Protein AF-A0A256GAQ9-F1 (afdb_monomer)

Secondary structure (DSSP, 8-state):
-HHHHHTTS---PPPHHHHHHHHHHHHHHHHHHHHHT--SEEEEE-TTS-EEEEEEEETTEESS-S-HHHHHHHHHHSPPPHHHHHHHHHHHHHHHHHHHHTT--HHHHHHHHHHHHHHHHHHHHHHHHHHHHHHT-

Mean predicted aligned error: 4.89 Å

pLDDT: mean 92.72, std 5.12, range [68.94, 97.81]

Foldseek 3Di:
DLVCVVVVHDDDDPDPVVVVCVLVVVLVVLLVCQVVVVDQWDFDADPVRDTQDIWGQDPNDIPDPSCNSVSSVVVVLDQDDPVRLVVLLVVLVVVLVSCVVVVHDPVVSVVSVVVSVVVSVVSVVSVVVVVVVVVVD

Nearest PDB structures (foldseek):
  5uh7-assembly1_A  TM=7.649E-01  e=1.942E+00  Mycobacterium tuberculosis H37Rv
  6he1-assembly1_A  TM=4.786E-01  e=3.219E+00  Pseudomonas aeruginosa
  6he3-assembly1_A  TM=4.754E-01  e=5.008E+00  Pseudomonas aeruginosa

Radius of gyration: 19.39 Å; Cα contacts (8 Å, |Δi|>4): 100; chains: 1; bounding box: 39×46×54 Å

Structure (mmCIF, N/CA/C/O backbone):
data_AF-A0A256GAQ9-F1
#
_entry.id   AF-A0A256GAQ9-F1
#
loop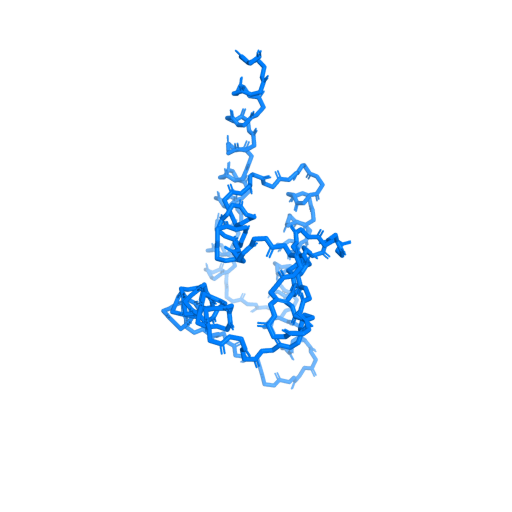_
_atom_site.group_PDB
_atom_site.id
_atom_site.type_symbol
_atom_site.label_atom_id
_atom_site.label_alt_id
_atom_site.label_comp_id
_atom_site.label_asym_id
_atom_site.label_entity_id
_atom_site.label_seq_id
_atom_site.pdbx_PDB_ins_code
_atom_site.Cartn_x
_atom_site.Cartn_y
_atom_site.Cartn_z
_atom_site.occupancy
_atom_site.B_iso_or_equiv
_atom_site.auth_seq_id
_atom_site.auth_comp_id
_atom_site.auth_asym_id
_atom_site.auth_atom_id
_atom_site.pdbx_PDB_model_num
ATOM 1 N N . PHE A 1 1 ? 7.808 -9.800 -9.363 1.00 81.88 1 PHE A N 1
ATOM 2 C CA . PHE A 1 1 ? 8.012 -10.385 -10.705 1.00 81.88 1 PHE A CA 1
ATOM 3 C C . PHE A 1 1 ? 9.493 -10.474 -11.057 1.00 81.88 1 PHE A C 1
ATOM 5 O O . PHE A 1 1 ? 10.009 -11.582 -11.060 1.00 81.88 1 PHE A O 1
ATOM 12 N N . GLU A 1 2 ? 10.188 -9.346 -11.253 1.00 84.31 2 GLU A N 1
ATOM 13 C CA . GLU A 1 2 ? 11.608 -9.334 -11.663 1.00 84.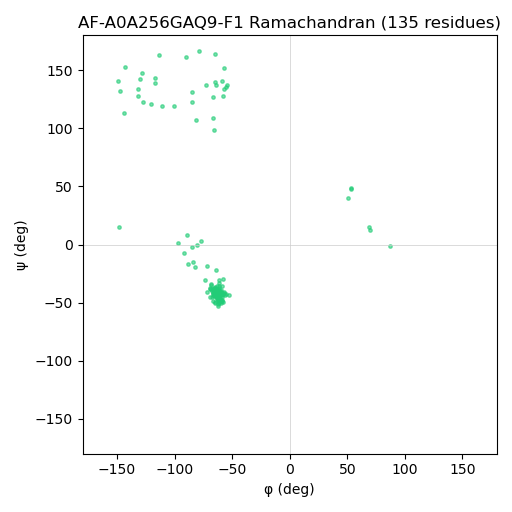31 2 GLU A CA 1
ATOM 14 C C . GLU A 1 2 ? 12.538 -10.075 -10.687 1.00 84.31 2 GLU A C 1
ATOM 16 O O . GLU A 1 2 ? 13.532 -10.658 -11.096 1.00 84.31 2 GLU A O 1
ATOM 21 N N . GLU A 1 3 ? 12.198 -10.119 -9.395 1.00 81.69 3 GLU A N 1
ATOM 22 C CA . GLU A 1 3 ? 12.944 -10.915 -8.409 1.00 81.69 3 GLU A CA 1
ATOM 23 C C . GLU A 1 3 ? 12.867 -12.420 -8.660 1.00 81.69 3 GLU A C 1
ATOM 25 O O . GLU A 1 3 ? 13.887 -13.097 -8.705 1.00 81.69 3 GLU A O 1
ATOM 30 N N . LEU A 1 4 ? 11.650 -12.928 -8.859 1.00 81.94 4 LEU A N 1
ATOM 31 C CA . LEU A 1 4 ? 11.418 -14.340 -9.144 1.00 81.94 4 LEU A CA 1
ATOM 32 C C . LEU A 1 4 ? 12.042 -14.717 -10.483 1.00 81.94 4 LEU A C 1
ATOM 34 O O . LEU A 1 4 ? 12.658 -15.768 -10.589 1.00 81.94 4 LEU A O 1
ATOM 38 N N . HIS A 1 5 ? 11.935 -13.830 -11.474 1.00 81.19 5 HIS A N 1
ATOM 39 C CA . HIS A 1 5 ? 12.542 -14.041 -12.779 1.00 81.19 5 HIS A CA 1
ATOM 40 C C . HIS A 1 5 ? 14.071 -14.119 -12.681 1.00 81.19 5 HIS A C 1
ATOM 42 O O . HIS A 1 5 ? 14.671 -15.048 -13.211 1.00 81.19 5 HIS A O 1
ATOM 48 N N . HIS A 1 6 ? 14.694 -13.200 -11.938 1.00 77.12 6 HIS A N 1
ATOM 49 C CA . HIS A 1 6 ? 16.134 -13.222 -11.687 1.00 77.12 6 HIS A CA 1
ATOM 50 C C . HIS A 1 6 ? 16.585 -14.488 -10.939 1.00 77.12 6 HIS A C 1
ATOM 52 O O . HIS A 1 6 ? 17.644 -15.030 -11.234 1.00 77.12 6 HIS A O 1
ATOM 58 N N . ALA A 1 7 ? 15.765 -14.996 -10.016 1.00 83.69 7 ALA A N 1
ATOM 59 C CA . ALA A 1 7 ? 16.011 -16.251 -9.306 1.00 83.69 7 ALA A CA 1
ATOM 60 C C . ALA A 1 7 ? 15.711 -17.518 -10.140 1.00 83.69 7 ALA A C 1
ATOM 62 O O . ALA A 1 7 ? 15.782 -18.624 -9.608 1.00 83.69 7 ALA A O 1
ATOM 63 N N . GLY A 1 8 ? 15.329 -17.385 -11.418 1.00 81.44 8 GLY A N 1
ATOM 64 C CA . GLY A 1 8 ? 14.950 -18.511 -12.282 1.00 81.44 8 GLY A CA 1
ATOM 65 C C . GLY A 1 8 ? 13.619 -19.179 -11.906 1.00 81.44 8 GLY A C 1
ATOM 66 O O . GLY A 1 8 ? 13.309 -20.264 -12.394 1.00 81.44 8 GLY A O 1
ATOM 67 N N . ALA A 1 9 ? 12.825 -18.552 -11.037 1.00 83.44 9 ALA A N 1
ATOM 68 C CA . ALA A 1 9 ? 11.533 -19.047 -10.581 1.00 83.44 9 ALA A CA 1
ATOM 69 C C . ALA A 1 9 ? 10.383 -18.566 -11.483 1.00 83.44 9 ALA A C 1
ATOM 71 O O . ALA A 1 9 ? 10.484 -17.576 -12.212 1.00 83.44 9 ALA A O 1
ATOM 72 N N . ALA A 1 10 ? 9.240 -19.253 -11.401 1.00 81.06 10 ALA A N 1
ATOM 73 C CA . ALA A 1 10 ? 8.045 -18.900 -12.160 1.00 81.06 10 ALA A CA 1
ATOM 74 C C . ALA A 1 10 ? 7.484 -17.535 -11.717 1.00 81.06 10 ALA A C 1
ATOM 76 O O . ALA A 1 10 ? 6.766 -17.421 -10.722 1.00 81.06 10 ALA A O 1
ATOM 77 N N . ALA A 1 11 ? 7.800 -16.488 -12.475 1.00 83.25 11 ALA A N 1
ATOM 78 C CA . ALA A 1 11 ? 7.305 -15.142 -12.237 1.00 83.25 11 ALA A CA 1
ATOM 79 C C . ALA A 1 11 ? 5.922 -14.951 -12.884 1.00 83.25 11 ALA A C 1
ATOM 81 O O . ALA A 1 11 ? 5.719 -15.270 -14.054 1.00 83.25 11 ALA A O 1
ATOM 82 N N . ARG A 1 12 ? 4.960 -14.408 -12.130 1.00 84.00 12 ARG A N 1
ATOM 83 C CA . ARG A 1 12 ? 3.621 -14.045 -12.625 1.00 84.00 12 ARG A CA 1
ATOM 84 C C . ARG A 1 12 ? 3.289 -12.620 -12.211 1.00 84.00 12 ARG A C 1
ATOM 86 O O . ARG A 1 12 ? 3.661 -12.198 -11.115 1.00 84.00 12 ARG A O 1
ATOM 93 N N . ILE A 1 13 ? 2.613 -11.889 -13.090 1.00 81.25 13 ILE A N 1
ATOM 94 C CA . ILE A 1 13 ? 2.045 -10.578 -12.776 1.00 81.25 13 ILE A CA 1
ATOM 95 C C . ILE A 1 13 ? 0.552 -10.803 -12.523 1.00 81.25 13 ILE A C 1
ATOM 97 O O . ILE A 1 13 ? -0.128 -11.317 -13.415 1.00 81.25 13 ILE A O 1
ATOM 101 N N . PRO A 1 14 ? 0.032 -10.495 -11.324 1.00 83.25 14 PRO A N 1
ATOM 102 C CA . PRO A 1 14 ? -1.400 -10.568 -11.086 1.00 83.25 14 PRO A CA 1
ATOM 103 C C . PRO A 1 14 ? -2.126 -9.543 -11.976 1.00 83.25 14 PRO A C 1
ATOM 105 O O . PRO A 1 14 ? -1.658 -8.408 -12.095 1.00 83.25 14 PRO A O 1
ATOM 108 N N . PRO A 1 15 ? -3.264 -9.901 -12.601 1.00 89.81 15 PRO A N 1
ATOM 109 C CA . PRO A 1 15 ? -4.051 -8.945 -13.369 1.00 89.81 15 PRO A CA 1
ATOM 110 C C . PRO A 1 15 ? -4.502 -7.774 -12.494 1.00 89.81 15 PRO A C 1
ATOM 112 O O . PRO A 1 15 ? -4.938 -7.980 -11.359 1.00 89.81 15 PRO A O 1
ATOM 115 N N . ARG A 1 16 ? -4.477 -6.556 -13.047 1.00 87.81 16 ARG A N 1
ATOM 116 C CA . ARG A 1 16 ? -4.882 -5.334 -12.333 1.00 87.81 16 ARG A CA 1
ATOM 117 C C . ARG A 1 16 ? -6.277 -5.447 -11.714 1.00 87.81 16 ARG A C 1
ATOM 119 O O . ARG A 1 16 ? -6.448 -5.129 -10.548 1.00 87.81 16 ARG A O 1
ATOM 126 N N . ALA A 1 17 ? -7.239 -6.005 -12.446 1.00 91.19 17 ALA A N 1
ATOM 127 C CA . ALA A 1 17 ? -8.597 -6.207 -11.940 1.00 91.19 17 ALA A CA 1
ATOM 128 C C . ALA A 1 17 ? -8.651 -7.083 -10.671 1.00 91.19 17 ALA A C 1
ATOM 130 O O . ALA A 1 17 ? -9.459 -6.831 -9.783 1.00 91.19 17 ALA A O 1
ATOM 131 N N . VAL A 1 18 ? -7.779 -8.093 -10.562 1.00 90.94 18 VAL A N 1
ATOM 132 C CA . VAL A 1 18 ? -7.703 -8.958 -9.373 1.00 90.94 18 VAL A CA 1
ATOM 133 C C . VAL A 1 18 ? -7.088 -8.200 -8.199 1.00 90.94 18 VAL A C 1
ATOM 135 O O . VAL A 1 18 ? -7.572 -8.321 -7.076 1.00 90.94 18 VAL A O 1
ATOM 138 N N . HIS A 1 19 ? -6.052 -7.400 -8.456 1.00 89.25 19 HIS A N 1
ATOM 139 C CA . HIS A 1 19 ? -5.464 -6.523 -7.447 1.00 89.25 19 HIS A CA 1
ATOM 140 C C . HIS A 1 19 ? -6.495 -5.518 -6.916 1.00 89.25 19 HIS A C 1
ATOM 142 O O . HIS A 1 19 ? -6.708 -5.441 -5.709 1.00 89.25 19 HIS A O 1
ATOM 148 N N . ASP A 1 20 ? -7.190 -4.813 -7.806 1.00 90.19 20 ASP A N 1
ATOM 149 C CA . ASP A 1 20 ? -8.162 -3.783 -7.433 1.00 90.19 20 ASP A CA 1
ATOM 150 C C . ASP A 1 20 ? -9.346 -4.391 -6.661 1.00 90.19 20 ASP A C 1
ATOM 152 O O . ASP A 1 20 ? -9.759 -3.862 -5.627 1.00 90.19 20 ASP A O 1
ATOM 156 N N . ALA A 1 21 ? -9.821 -5.573 -7.071 1.00 92.12 21 ALA A N 1
ATOM 157 C CA . ALA A 1 21 ? -10.831 -6.320 -6.322 1.00 92.12 21 ALA A CA 1
ATOM 158 C C . ALA A 1 21 ? -10.352 -6.712 -4.912 1.00 92.12 21 ALA A C 1
ATOM 160 O O . ALA A 1 21 ? -11.127 -6.636 -3.958 1.00 92.12 21 ALA A O 1
ATOM 161 N N . ALA A 1 22 ? -9.082 -7.098 -4.749 1.00 92.00 22 ALA A N 1
ATOM 162 C CA . ALA A 1 22 ? -8.512 -7.403 -3.437 1.00 92.00 22 ALA A CA 1
ATOM 163 C C . ALA A 1 22 ? -8.389 -6.149 -2.554 1.00 92.00 22 ALA A C 1
ATOM 165 O O . ALA A 1 22 ? -8.678 -6.211 -1.357 1.00 92.00 22 ALA A O 1
ATOM 166 N N . VAL A 1 23 ? -8.020 -5.002 -3.135 1.00 91.25 23 VAL A N 1
ATOM 167 C CA . VAL A 1 23 ? -7.953 -3.708 -2.436 1.00 91.25 23 VAL A CA 1
ATOM 168 C C . VAL A 1 23 ? -9.316 -3.355 -1.836 1.00 91.25 23 VAL A C 1
ATOM 170 O O . VAL A 1 23 ? -9.389 -3.053 -0.639 1.00 91.25 23 VAL A O 1
ATOM 173 N N . THR A 1 24 ? -10.390 -3.450 -2.625 1.00 92.19 24 THR A N 1
ATOM 174 C CA . THR A 1 24 ? -11.768 -3.217 -2.162 1.00 92.19 24 THR A CA 1
ATOM 175 C C . THR A 1 24 ? -12.221 -4.282 -1.163 1.00 92.19 24 THR A C 1
ATOM 177 O O . THR A 1 24 ? -12.704 -3.951 -0.079 1.00 92.19 24 THR A O 1
ATOM 180 N N . GLY A 1 25 ? -12.015 -5.562 -1.483 1.00 95.12 25 GLY A N 1
ATOM 181 C CA . GLY A 1 25 ? -12.454 -6.683 -0.652 1.00 95.12 25 GLY A CA 1
ATOM 182 C C . GLY A 1 25 ? -11.812 -6.703 0.738 1.00 95.12 25 GLY A C 1
ATOM 183 O O . GLY A 1 25 ? -12.457 -7.113 1.705 1.00 95.12 25 GLY A O 1
ATOM 184 N N . LEU A 1 26 ? -10.576 -6.211 0.878 1.00 95.69 26 LEU A N 1
ATOM 185 C CA . LEU A 1 26 ? -9.913 -6.087 2.178 1.00 95.69 26 LEU A CA 1
ATOM 186 C C . LEU A 1 26 ? -10.658 -5.120 3.108 1.00 95.69 26 LEU A C 1
ATOM 188 O O . LEU A 1 26 ? -10.901 -5.459 4.265 1.00 95.69 26 LEU A O 1
ATOM 192 N N . ALA A 1 27 ? -11.062 -3.950 2.607 1.00 95.19 27 ALA A N 1
ATOM 193 C CA . ALA A 1 27 ? -11.779 -2.955 3.405 1.00 95.19 27 ALA A CA 1
ATOM 194 C C . ALA A 1 27 ? -13.135 -3.495 3.896 1.00 95.19 27 ALA A C 1
ATOM 196 O O . ALA A 1 27 ? -13.487 -3.338 5.066 1.00 95.19 27 ALA A O 1
ATOM 197 N N . GLU A 1 28 ? -13.862 -4.203 3.027 1.00 95.88 28 GLU A N 1
ATOM 198 C CA . GLU A 1 28 ? -15.113 -4.878 3.395 1.00 95.88 28 GLU A CA 1
ATOM 199 C C . GLU A 1 28 ? -14.897 -6.011 4.406 1.00 95.88 28 GLU A C 1
ATOM 201 O O . GLU A 1 28 ? -15.728 -6.238 5.290 1.00 95.88 28 GLU A O 1
ATOM 206 N N . SER A 1 29 ? -13.783 -6.733 4.282 1.00 96.88 29 SER A N 1
ATOM 207 C CA . SER A 1 29 ? -13.435 -7.830 5.185 1.00 96.88 29 SER A CA 1
ATOM 208 C C . SER A 1 29 ? -13.134 -7.316 6.589 1.00 96.88 29 SER A C 1
ATOM 210 O O . SER A 1 29 ? -13.678 -7.862 7.546 1.00 96.88 29 SER A O 1
ATOM 212 N N . LEU A 1 30 ? -12.355 -6.237 6.725 1.00 96.44 30 LEU A N 1
ATOM 213 C CA . LEU A 1 30 ? -12.074 -5.617 8.027 1.00 96.44 30 LEU A CA 1
ATOM 214 C C . LEU A 1 30 ? -13.356 -5.167 8.729 1.00 96.44 30 LEU A C 1
ATOM 216 O O . LEU A 1 30 ? -13.565 -5.481 9.898 1.00 96.44 30 LEU A O 1
ATOM 220 N N . GLU A 1 31 ? -14.257 -4.514 7.996 1.00 95.44 31 GLU A N 1
ATOM 221 C CA . GLU A 1 31 ? -15.550 -4.080 8.528 1.00 95.44 31 GLU A CA 1
ATOM 222 C C . GLU A 1 31 ? -16.395 -5.267 9.027 1.00 95.44 31 GLU A C 1
ATOM 224 O O . GLU A 1 31 ? -17.033 -5.208 10.082 1.00 95.44 31 GLU A O 1
ATOM 229 N N . ARG A 1 32 ? -16.392 -6.382 8.282 1.00 97.06 32 ARG A N 1
ATOM 230 C CA . ARG A 1 32 ? -17.084 -7.616 8.681 1.00 97.06 32 ARG A CA 1
ATOM 231 C C . ARG A 1 32 ? -16.445 -8.254 9.912 1.00 97.06 32 ARG A C 1
ATOM 233 O O . ARG A 1 32 ? -17.195 -8.706 10.777 1.00 97.06 32 ARG A O 1
ATOM 240 N N . ILE A 1 33 ? -15.113 -8.293 9.992 1.00 96.94 33 ILE A N 1
ATOM 241 C CA . ILE A 1 33 ? -14.375 -8.846 11.137 1.00 96.94 33 ILE A CA 1
ATOM 242 C C . ILE A 1 33 ? -14.693 -8.046 12.401 1.00 96.94 33 ILE A C 1
ATOM 244 O O . ILE A 1 33 ? -15.057 -8.651 13.407 1.00 96.94 33 ILE A O 1
ATOM 248 N N . GLU A 1 34 ? -14.647 -6.712 12.342 1.00 95.06 34 GLU A N 1
ATOM 249 C CA . GLU A 1 34 ? -14.999 -5.852 13.477 1.00 95.06 34 GLU A CA 1
ATOM 250 C C . GLU A 1 34 ? -16.454 -6.030 13.905 1.00 95.06 34 GLU A C 1
ATOM 252 O O . GLU A 1 34 ? -16.741 -6.309 15.071 1.00 95.06 34 GLU A O 1
ATOM 257 N N . ARG A 1 35 ? -17.395 -5.904 12.960 1.00 95.62 35 ARG A N 1
ATOM 258 C CA . ARG A 1 35 ? -18.832 -5.952 13.261 1.00 95.62 35 ARG A CA 1
ATOM 259 C C . ARG A 1 35 ? -19.255 -7.293 13.853 1.00 95.62 35 ARG A C 1
ATOM 261 O O . ARG A 1 35 ? -20.114 -7.332 14.730 1.00 95.62 35 ARG A O 1
ATOM 268 N N . ARG A 1 36 ? -18.688 -8.390 13.349 1.00 96.38 36 ARG A N 1
ATOM 269 C CA . ARG A 1 36 ? -19.031 -9.753 13.775 1.00 96.38 36 ARG A CA 1
ATOM 270 C C . ARG A 1 36 ? -18.075 -10.321 14.824 1.00 96.38 36 ARG A C 1
ATOM 272 O O . ARG A 1 36 ? -18.282 -11.458 15.226 1.00 96.38 36 ARG A O 1
ATOM 279 N N . LYS A 1 37 ? -17.075 -9.549 15.270 1.00 96.19 37 LYS A N 1
ATOM 280 C CA . LYS A 1 37 ? -16.096 -9.953 16.294 1.00 96.19 37 LYS A CA 1
ATOM 281 C C . LYS A 1 37 ? -15.415 -11.283 15.938 1.00 96.19 37 LYS A C 1
ATOM 283 O O . LYS A 1 37 ? -15.371 -12.206 16.739 1.00 96.19 37 LYS A O 1
ATOM 288 N N . LEU A 1 38 ? -14.937 -11.388 14.692 1.00 96.62 38 LEU A N 1
ATOM 289 C CA . LEU A 1 38 ? -14.372 -12.630 14.129 1.00 96.62 38 LEU A CA 1
ATOM 290 C C . LEU A 1 38 ? -12.885 -12.842 14.450 1.00 96.62 38 LEU A C 1
ATOM 292 O O . LEU A 1 38 ? -12.310 -13.837 14.019 1.00 96.62 38 LEU A O 1
ATOM 296 N N . ALA A 1 39 ? -12.259 -11.899 15.149 1.00 96.31 39 ALA A N 1
ATOM 297 C CA . ALA A 1 39 ? -10.868 -11.962 15.574 1.00 96.31 39 ALA A CA 1
ATOM 298 C C . ALA A 1 39 ? -10.731 -11.339 16.966 1.00 96.31 39 ALA A C 1
ATOM 300 O O . ALA A 1 39 ? -11.491 -10.434 17.312 1.00 96.31 39 ALA A O 1
ATOM 301 N N . ASP A 1 40 ? -9.730 -11.782 17.725 1.00 97.06 40 ASP A N 1
ATOM 302 C CA . ASP A 1 40 ? -9.438 -11.239 19.057 1.00 97.06 40 ASP A CA 1
ATOM 303 C C . ASP A 1 40 ? -8.608 -9.949 18.998 1.00 97.06 40 ASP A C 1
ATOM 305 O O . ASP A 1 40 ? -8.580 -9.176 19.952 1.00 97.06 40 ASP A O 1
ATOM 309 N N . ARG A 1 41 ? -7.934 -9.689 17.870 1.00 97.25 41 ARG A N 1
ATOM 310 C CA . ARG A 1 41 ? -7.163 -8.467 17.624 1.00 97.25 41 ARG A CA 1
ATOM 311 C C . ARG A 1 41 ? -7.159 -8.103 16.143 1.00 97.25 41 ARG A C 1
ATOM 313 O O . ARG A 1 41 ? -7.025 -8.973 15.285 1.00 97.25 41 ARG A O 1
ATOM 320 N N . LEU A 1 42 ? -7.261 -6.811 15.858 1.00 97.31 42 LEU A N 1
ATOM 321 C CA . LEU A 1 42 ? -7.134 -6.206 14.537 1.00 97.31 42 LEU A CA 1
ATOM 322 C C . LEU A 1 42 ? -5.995 -5.198 14.559 1.00 97.31 42 LEU A C 1
ATOM 324 O O . LEU A 1 42 ? -6.0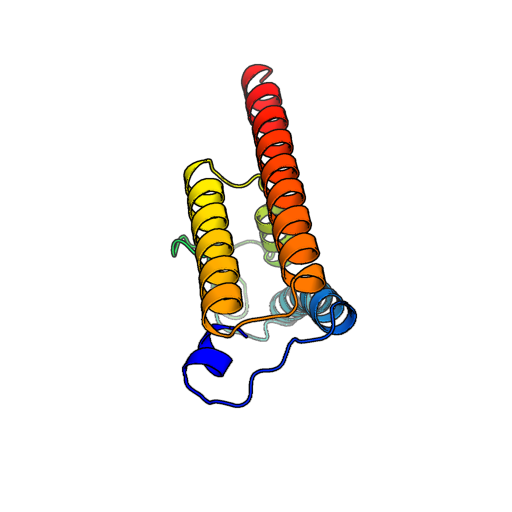39 -4.236 15.318 1.00 97.31 42 LEU A O 1
ATOM 328 N N . LEU A 1 43 ? -5.007 -5.421 13.699 1.00 96.81 43 LEU A N 1
ATOM 329 C CA . LEU A 1 43 ? -3.802 -4.612 13.599 1.00 96.81 43 LEU A CA 1
ATOM 330 C C . LEU A 1 43 ? -3.618 -4.167 12.149 1.00 96.81 43 LEU A C 1
ATOM 332 O O . LEU A 1 43 ? -3.551 -5.004 11.249 1.00 96.81 43 LEU A O 1
ATOM 336 N N . ILE A 1 44 ? -3.542 -2.858 11.929 1.00 96.56 44 ILE A N 1
ATOM 337 C CA . ILE A 1 44 ? -3.167 -2.269 10.643 1.00 96.56 44 ILE A CA 1
ATOM 338 C C . ILE A 1 44 ? -1.801 -1.632 10.840 1.00 96.56 44 ILE A C 1
ATOM 340 O O . ILE A 1 44 ? -1.643 -0.728 11.662 1.00 96.56 44 ILE A O 1
ATOM 344 N N . GLN A 1 45 ? -0.825 -2.122 10.085 1.00 95.62 45 GLN A N 1
ATOM 345 C CA . GLN A 1 45 ? 0.534 -1.603 10.079 1.00 95.62 45 GLN A CA 1
ATOM 346 C C . GLN A 1 45 ? 0.889 -1.048 8.709 1.00 95.62 45 GLN A C 1
ATOM 348 O O . GLN A 1 45 ? 0.492 -1.592 7.674 1.00 95.62 45 GLN A O 1
ATOM 353 N N . ARG A 1 46 ? 1.657 0.035 8.725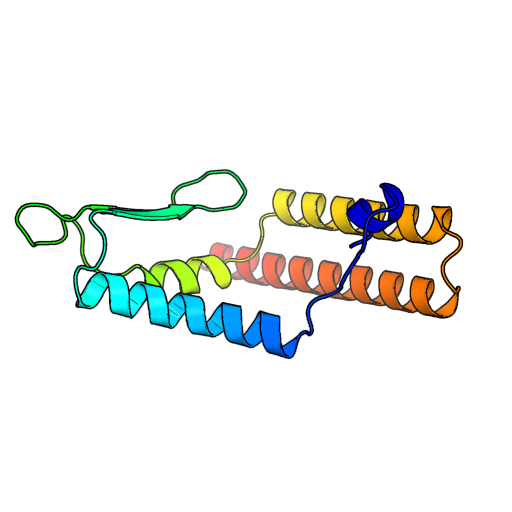 1.00 91.19 46 ARG A N 1
ATOM 354 C CA . ARG A 1 46 ? 2.319 0.585 7.549 1.00 91.19 46 ARG A CA 1
ATOM 355 C C . ARG A 1 46 ? 3.578 -0.220 7.228 1.00 91.19 46 ARG A C 1
ATOM 357 O O . ARG A 1 46 ? 4.058 -1.028 8.020 1.00 91.19 46 ARG A O 1
ATOM 364 N N . THR A 1 47 ? 4.117 0.002 6.035 1.00 85.56 47 THR A N 1
ATOM 365 C CA . THR A 1 47 ? 5.337 -0.658 5.547 1.00 85.56 47 THR A CA 1
ATOM 366 C C . THR A 1 47 ? 6.592 -0.321 6.352 1.00 85.56 47 THR A C 1
ATOM 368 O O . THR A 1 47 ? 7.535 -1.103 6.328 1.00 85.56 47 THR A O 1
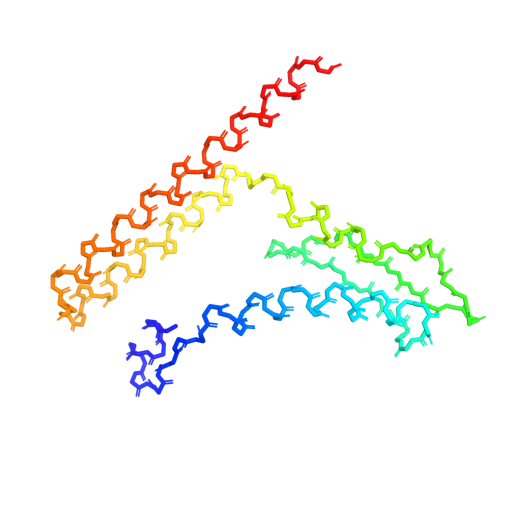ATOM 371 N N . ASP A 1 48 ? 6.605 0.799 7.074 1.00 85.69 48 ASP A N 1
ATOM 372 C CA . ASP A 1 48 ? 7.661 1.182 8.024 1.00 85.69 48 ASP A CA 1
ATOM 373 C C . ASP A 1 48 ? 7.517 0.495 9.400 1.00 85.69 48 ASP A C 1
ATOM 375 O O . ASP A 1 48 ? 8.353 0.684 10.281 1.00 85.69 48 ASP A O 1
ATOM 379 N N . GLY A 1 49 ? 6.483 -0.336 9.582 1.00 89.69 49 GLY A N 1
ATOM 380 C CA . GLY A 1 49 ? 6.194 -1.046 10.826 1.00 89.69 49 GLY A CA 1
ATOM 381 C C . GLY A 1 49 ? 5.342 -0.251 11.817 1.00 89.69 49 GLY A C 1
ATOM 382 O O . GLY A 1 49 ? 4.987 -0.786 12.869 1.00 89.69 49 GLY A O 1
ATOM 383 N N . GLU A 1 50 ? 4.969 0.993 11.503 1.00 92.88 50 GLU A N 1
ATOM 384 C CA . GLU A 1 50 ? 4.102 1.793 12.364 1.00 92.88 50 GLU A CA 1
ATOM 385 C C . GLU A 1 50 ? 2.689 1.193 12.427 1.00 92.88 50 GLU A C 1
ATOM 387 O O . GLU A 1 50 ? 2.037 0.972 11.402 1.00 92.88 50 GLU A O 1
ATOM 392 N N . ALA A 1 51 ? 2.187 0.951 13.640 1.00 96.00 51 ALA A N 1
ATOM 393 C CA . ALA A 1 51 ? 0.810 0.524 13.863 1.00 96.00 51 ALA A CA 1
ATOM 394 C C . ALA A 1 51 ? -0.137 1.732 13.839 1.00 96.00 51 ALA A C 1
ATOM 396 O O . ALA A 1 51 ? -0.193 2.506 14.791 1.00 96.00 51 ALA A O 1
ATOM 397 N N . VAL A 1 52 ? -0.918 1.862 12.766 1.00 95.88 52 VAL A N 1
ATOM 398 C CA . VAL A 1 52 ? -1.921 2.933 12.603 1.00 95.88 52 VAL A CA 1
ATOM 399 C C . VAL A 1 52 ? -3.285 2.558 13.181 1.00 95.88 52 VAL A C 1
ATOM 401 O O . VAL A 1 52 ? -4.127 3.420 13.423 1.00 95.88 52 VAL A O 1
ATOM 404 N N . TYR A 1 53 ? -3.515 1.267 13.423 1.00 97.25 53 TYR A N 1
ATOM 405 C CA . TYR A 1 53 ?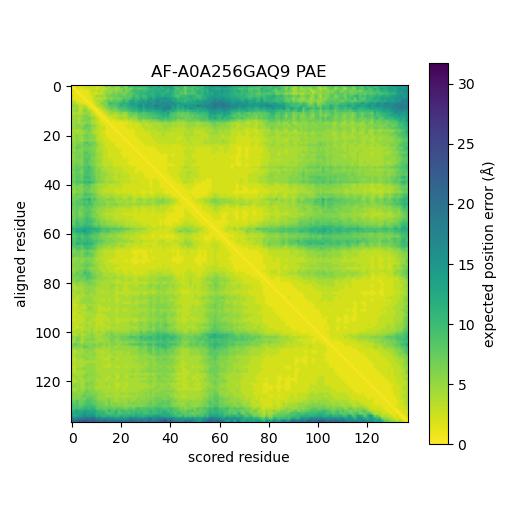 -4.699 0.768 14.109 1.00 97.25 53 TYR A CA 1
ATOM 406 C C . TYR A 1 53 ? -4.352 -0.470 14.920 1.00 97.25 53 TYR A C 1
ATOM 408 O O . TYR A 1 53 ? -3.754 -1.396 14.379 1.00 97.25 53 TYR A O 1
ATOM 416 N N . ASP A 1 54 ? -4.778 -0.512 16.176 1.00 97.25 54 ASP A N 1
ATOM 417 C CA . ASP A 1 54 ? -4.683 -1.695 17.022 1.00 97.25 54 ASP A CA 1
ATOM 418 C C . ASP A 1 54 ? -5.914 -1.753 17.924 1.00 97.25 54 ASP A C 1
ATOM 420 O O . ASP A 1 54 ? -6.124 -0.877 18.766 1.00 97.25 54 ASP A O 1
ATOM 424 N N . ASN A 1 55 ? -6.763 -2.751 17.713 1.00 97.44 55 ASN A N 1
ATOM 425 C CA . ASN A 1 55 ? -7.952 -2.954 18.525 1.00 97.44 55 ASN A CA 1
ATOM 426 C C . ASN A 1 55 ? -8.041 -4.403 18.966 1.00 97.44 55 ASN A C 1
ATOM 428 O O . ASN A 1 55 ? -7.877 -5.324 18.167 1.00 97.44 55 ASN A O 1
ATOM 432 N N . VAL A 1 56 ? -8.323 -4.593 20.246 1.00 97.81 56 VAL A N 1
ATOM 433 C CA . VAL A 1 56 ? -8.384 -5.900 20.893 1.00 97.81 56 VAL A CA 1
ATOM 434 C C . VAL A 1 56 ? -9.802 -6.124 21.390 1.00 97.81 56 VAL A C 1
ATOM 436 O O . VAL A 1 56 ? -10.447 -5.212 21.916 1.00 97.81 56 VAL A O 1
ATOM 439 N N . LEU A 1 57 ? -10.291 -7.342 21.211 1.00 97.25 57 LEU A N 1
ATOM 440 C CA . LEU A 1 57 ? -11.558 -7.789 21.748 1.00 97.25 57 LEU A CA 1
ATOM 441 C C . LEU A 1 57 ? -11.339 -8.273 23.184 1.00 97.25 57 LEU A C 1
ATOM 443 O O . LEU A 1 57 ? -10.546 -9.174 23.436 1.00 97.25 57 LEU A O 1
ATOM 447 N N . SER A 1 58 ? -12.057 -7.686 24.134 1.00 96.75 58 SER A N 1
ATOM 448 C CA . SER A 1 58 ? -12.012 -8.058 25.545 1.00 96.75 58 SER A CA 1
ATOM 449 C C . SER A 1 58 ? -13.428 -8.210 26.082 1.00 96.75 58 SER A C 1
ATOM 451 O O . SER A 1 58 ? -14.273 -7.335 25.895 1.00 96.75 58 SER A O 1
ATOM 453 N N . ASN A 1 59 ? -13.718 -9.348 26.718 1.00 94.62 59 ASN A N 1
ATOM 454 C CA . ASN A 1 59 ? -15.047 -9.674 27.251 1.00 94.62 59 ASN A CA 1
ATOM 455 C C . ASN A 1 59 ? -16.176 -9.488 26.219 1.00 94.62 59 ASN A C 1
ATOM 457 O O . ASN A 1 59 ? -17.254 -8.973 26.516 1.00 94.62 59 ASN A O 1
ATOM 461 N N . GLY A 1 60 ? -15.900 -9.876 24.971 1.00 94.06 60 GLY A N 1
ATOM 462 C CA . GLY A 1 60 ? -16.845 -9.755 23.869 1.00 94.06 60 GLY A CA 1
ATOM 463 C C . GLY A 1 60 ? -17.124 -8.318 23.435 1.00 94.06 60 GLY A C 1
ATOM 464 O O . GLY A 1 60 ? -18.092 -8.118 22.712 1.00 94.06 60 GLY A O 1
ATOM 465 N N . GLN A 1 61 ? -16.326 -7.323 23.831 1.00 95.62 61 GLN A N 1
ATOM 466 C CA . GLN A 1 61 ? -16.412 -5.937 23.359 1.00 95.62 61 GLN A CA 1
ATOM 467 C C . GLN A 1 61 ? -15.053 -5.439 22.876 1.00 95.62 61 GLN A C 1
ATOM 469 O O . GLN A 1 61 ? -14.012 -5.852 23.372 1.00 95.62 61 GLN A O 1
ATOM 474 N N . TRP A 1 62 ? -15.059 -4.559 21.883 1.00 97.25 62 TRP A N 1
ATOM 475 C CA . TRP A 1 62 ? -13.830 -3.923 21.427 1.00 97.25 62 TRP A CA 1
ATOM 476 C C . TRP A 1 62 ? -13.354 -2.900 22.458 1.00 97.25 62 TRP A C 1
ATOM 478 O O . TRP A 1 62 ? -14.170 -2.146 22.989 1.00 97.25 62 TRP A O 1
ATOM 488 N N . LEU A 1 63 ? -12.048 -2.868 22.734 1.00 96.56 63 LEU A N 1
ATOM 489 C CA . LEU A 1 63 ? -11.464 -1.887 23.653 1.00 96.56 63 LEU A CA 1
ATOM 490 C C . LEU A 1 63 ? -11.514 -0.463 23.085 1.00 96.56 63 LEU A C 1
ATOM 492 O O . LEU A 1 63 ? -11.710 0.493 23.832 1.00 96.56 63 LEU A O 1
ATOM 496 N N . ALA A 1 64 ? -11.362 -0.324 21.768 1.00 94.38 64 ALA A N 1
ATOM 497 C CA . ALA A 1 64 ? -11.528 0.929 21.046 1.00 94.38 64 ALA A CA 1
ATOM 498 C C . ALA A 1 64 ? -12.745 0.873 20.113 1.00 94.38 64 ALA A C 1
ATOM 500 O O . ALA A 1 64 ? -13.244 -0.197 19.757 1.00 94.38 64 ALA A O 1
ATOM 501 N N . ALA A 1 65 ? -13.213 2.043 19.671 1.00 92.94 65 ALA A N 1
ATOM 502 C CA . ALA A 1 65 ? -14.266 2.123 18.662 1.00 92.94 65 ALA A CA 1
ATOM 503 C C . ALA A 1 65 ? -13.868 1.348 17.391 1.00 92.94 65 ALA A C 1
ATOM 505 O O . ALA A 1 65 ? -12.743 1.483 16.906 1.00 92.94 65 ALA A O 1
ATOM 506 N N . ALA A 1 66 ? -14.806 0.565 16.852 1.00 94.31 66 ALA A N 1
ATOM 507 C CA . ALA A 1 66 ? -14.632 -0.159 15.597 1.00 94.31 66 ALA A CA 1
ATOM 508 C C . ALA A 1 66 ? -14.522 0.842 14.438 1.0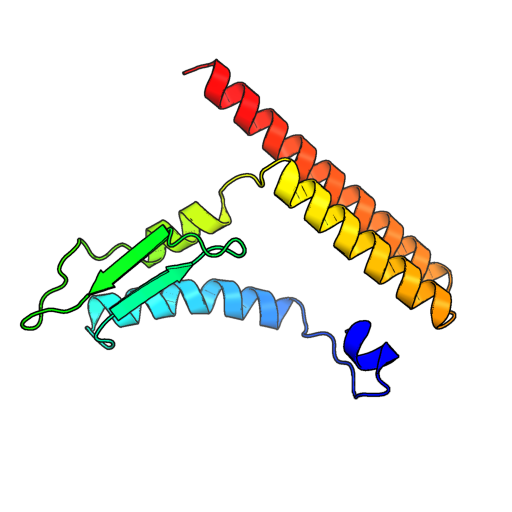0 94.31 66 ALA A C 1
ATOM 510 O O . ALA A 1 66 ? -15.489 1.535 14.117 1.00 94.31 66 ALA A O 1
ATOM 511 N N . ARG A 1 67 ? -13.319 0.970 13.877 1.00 96.06 67 ARG A N 1
ATOM 512 C CA . ARG A 1 67 ? -12.991 1.964 12.842 1.00 96.06 67 ARG A CA 1
ATOM 513 C C . ARG A 1 67 ? -11.932 1.462 11.859 1.00 96.06 67 ARG A C 1
ATOM 515 O O . ARG A 1 67 ? -11.390 2.264 11.103 1.00 96.06 67 ARG A O 1
ATOM 522 N N . ALA A 1 68 ? -11.644 0.157 11.827 1.00 96.06 68 ALA A N 1
ATOM 523 C CA . ALA A 1 68 ? -10.584 -0.420 10.999 1.00 96.06 68 ALA A CA 1
ATOM 524 C C . ALA A 1 68 ? -10.742 -0.063 9.516 1.00 96.06 68 ALA A C 1
ATOM 526 O O . ALA A 1 68 ? -9.770 0.311 8.866 1.00 96.06 68 ALA A O 1
ATOM 527 N N . ARG A 1 69 ? -11.971 -0.121 8.980 1.00 96.38 69 ARG A N 1
ATOM 528 C CA . ARG A 1 69 ? -12.245 0.272 7.586 1.00 96.38 69 ARG A CA 1
ATOM 529 C C . ARG A 1 69 ? -11.872 1.730 7.324 1.00 96.38 69 ARG A C 1
ATOM 531 O O . ARG A 1 69 ? -11.214 2.016 6.331 1.00 96.38 69 ARG A O 1
ATOM 538 N N . GLN A 1 70 ? -12.313 2.637 8.193 1.00 96.12 70 GLN A N 1
ATOM 539 C CA . GLN A 1 70 ? -12.036 4.064 8.052 1.00 96.12 70 GLN A CA 1
ATOM 540 C C . GLN A 1 70 ? -10.528 4.323 8.108 1.00 96.12 70 GLN A C 1
ATOM 542 O O . GLN A 1 70 ? -9.991 4.950 7.201 1.00 96.12 70 GLN A O 1
ATOM 547 N N . VAL A 1 71 ? -9.844 3.764 9.110 1.00 96.81 71 VAL A N 1
ATOM 548 C CA . VAL A 1 71 ? -8.397 3.942 9.283 1.00 96.81 71 VAL A CA 1
ATOM 549 C C . VAL A 1 71 ? -7.616 3.361 8.104 1.00 96.81 71 VAL A C 1
ATOM 551 O O . VAL A 1 71 ? -6.660 3.986 7.649 1.00 96.81 71 VAL A O 1
ATOM 554 N N . LEU A 1 72 ? -8.026 2.214 7.549 1.00 96.44 72 LEU A N 1
ATOM 555 C CA . LEU A 1 72 ? -7.404 1.660 6.342 1.00 96.44 72 LEU A CA 1
ATOM 556 C C . LEU A 1 72 ? -7.518 2.630 5.158 1.00 96.44 72 LEU A C 1
ATOM 558 O O . LEU A 1 72 ? -6.536 2.870 4.458 1.00 96.44 72 LEU A O 1
ATOM 562 N N . GLU A 1 73 ? -8.712 3.170 4.918 1.00 95.56 73 GLU A N 1
ATOM 563 C CA . GLU A 1 73 ? -8.965 4.085 3.803 1.00 95.56 73 GLU A CA 1
ATOM 564 C C . GLU A 1 73 ? -8.230 5.421 3.976 1.00 95.56 73 GLU A C 1
ATOM 566 O O . GLU A 1 73 ? -7.643 5.923 3.020 1.00 95.56 73 GLU A O 1
ATOM 571 N N . GLU A 1 74 ? -8.189 5.967 5.192 1.00 94.94 74 GLU A N 1
ATOM 572 C CA . GLU A 1 74 ? -7.393 7.155 5.527 1.00 94.94 74 GLU A CA 1
ATOM 573 C C . GLU A 1 74 ? -5.899 6.897 5.311 1.00 94.94 74 GLU A C 1
ATOM 575 O O . GLU A 1 74 ? -5.215 7.696 4.673 1.00 94.94 74 GLU A O 1
ATOM 580 N N . THR A 1 75 ? -5.407 5.735 5.748 1.00 94.12 75 THR A N 1
ATOM 581 C CA . THR A 1 75 ? -4.006 5.337 5.557 1.00 94.12 75 THR A CA 1
ATOM 582 C C . THR A 1 75 ? -3.654 5.224 4.073 1.00 94.12 75 THR A C 1
ATOM 584 O O . THR A 1 75 ? -2.585 5.671 3.666 1.00 94.12 75 THR A O 1
ATOM 587 N N . ARG A 1 76 ? -4.551 4.669 3.244 1.00 92.31 76 ARG A N 1
ATOM 588 C CA . ARG A 1 76 ? -4.365 4.543 1.785 1.00 92.31 76 ARG A CA 1
ATOM 589 C C . ARG A 1 76 ? -4.378 5.881 1.053 1.00 92.31 76 ARG A C 1
ATOM 591 O O . ARG A 1 76 ? -3.706 6.013 0.036 1.00 92.31 76 ARG A O 1
ATOM 598 N N . ARG A 1 77 ? -5.170 6.843 1.531 1.00 91.88 77 ARG A N 1
ATOM 599 C CA . ARG A 1 77 ? -5.290 8.183 0.933 1.00 91.88 77 ARG A CA 1
ATOM 600 C C . ARG A 1 77 ? -4.199 9.140 1.388 1.00 91.88 77 ARG A C 1
ATOM 602 O O . ARG A 1 77 ? -4.043 10.194 0.781 1.00 91.88 77 ARG A O 1
ATOM 609 N N . ARG A 1 78 ? -3.470 8.803 2.453 1.00 91.88 78 ARG A N 1
ATOM 610 C CA . ARG A 1 78 ? -2.393 9.643 2.967 1.00 91.88 78 ARG A CA 1
ATOM 611 C C . ARG A 1 78 ? -1.340 9.873 1.870 1.00 91.88 78 ARG A C 1
ATOM 613 O O . ARG A 1 78 ? -0.812 8.899 1.330 1.00 91.88 78 ARG A O 1
ATOM 620 N N . PRO A 1 79 ? -0.969 11.132 1.592 1.00 93.69 79 PRO A N 1
ATOM 621 C CA . PRO A 1 79 ? 0.154 11.442 0.718 1.00 93.69 79 PRO A CA 1
ATOM 622 C C . PRO A 1 79 ? 1.443 10.785 1.227 1.00 93.69 79 PRO A C 1
ATOM 624 O O . PRO A 1 79 ? 1.767 10.873 2.416 1.00 93.69 79 PRO A O 1
ATOM 627 N N . LEU A 1 80 ? 2.206 10.152 0.334 1.00 92.81 80 LEU A N 1
ATOM 628 C CA . LEU A 1 80 ? 3.493 9.531 0.674 1.00 92.81 80 LEU A CA 1
ATOM 629 C C . LEU A 1 80 ? 4.512 10.578 1.115 1.00 92.81 80 LEU A C 1
ATOM 631 O O . LEU A 1 80 ? 4.537 11.681 0.566 1.00 92.81 80 LEU A O 1
ATOM 635 N N . SER A 1 81 ? 5.319 10.279 2.132 1.00 92.19 81 SER A N 1
ATOM 636 C CA . SER A 1 81 ? 6.428 11.132 2.574 1.00 92.19 81 SER A CA 1
ATOM 637 C C . SER A 1 81 ? 7.506 11.227 1.492 1.00 92.19 81 SER A C 1
ATOM 639 O O . SER A 1 81 ? 7.548 10.419 0.567 1.00 92.19 81 SER A O 1
ATOM 641 N N . ARG A 1 82 ? 8.406 12.212 1.602 1.00 93.06 82 ARG A N 1
ATOM 642 C CA . ARG A 1 82 ? 9.539 12.334 0.668 1.00 93.06 82 ARG A CA 1
ATOM 643 C C . ARG A 1 82 ? 10.417 11.081 0.684 1.00 93.06 82 ARG A C 1
ATOM 645 O O . ARG A 1 82 ? 10.756 10.573 -0.373 1.00 93.06 82 ARG A O 1
ATOM 652 N N . GLU A 1 83 ? 10.671 10.536 1.870 1.00 92.62 83 GLU A N 1
ATOM 653 C CA . GLU A 1 83 ? 11.418 9.288 2.044 1.00 92.62 83 GLU A CA 1
ATOM 654 C C . GLU A 1 83 ? 10.707 8.086 1.398 1.00 92.62 83 GLU A C 1
ATOM 656 O O . GLU A 1 83 ? 11.342 7.270 0.735 1.00 92.62 83 GLU A O 1
ATOM 661 N N . GLU A 1 84 ? 9.378 7.993 1.520 1.00 93.50 84 GLU A N 1
ATOM 662 C CA . GLU A 1 84 ? 8.595 6.939 0.863 1.00 93.50 84 GLU A CA 1
ATOM 663 C C . GLU A 1 84 ? 8.626 7.077 -0.669 1.00 93.50 84 GLU A C 1
ATOM 665 O O . GLU A 1 84 ? 8.713 6.069 -1.371 1.00 93.50 84 GLU A O 1
ATOM 670 N N . ILE A 1 85 ? 8.604 8.307 -1.193 1.00 95.50 85 ILE A N 1
ATOM 671 C CA . ILE A 1 85 ? 8.740 8.585 -2.632 1.00 95.50 85 ILE A CA 1
ATOM 672 C C . ILE A 1 85 ? 10.142 8.205 -3.128 1.00 95.50 85 ILE A C 1
ATOM 674 O O . ILE A 1 85 ? 10.261 7.559 -4.170 1.00 95.50 85 ILE A O 1
ATOM 678 N N . ASP A 1 86 ? 11.195 8.537 -2.380 1.00 94.75 86 ASP A N 1
ATOM 679 C CA . ASP A 1 86 ? 12.574 8.160 -2.715 1.00 94.75 86 ASP A CA 1
ATOM 680 C C . ASP A 1 86 ? 12.755 6.633 -2.696 1.00 94.75 86 ASP A C 1
ATOM 682 O O . ASP A 1 86 ? 13.341 6.048 -3.613 1.00 94.75 86 ASP A O 1
ATOM 686 N N . GLY A 1 87 ? 12.177 5.956 -1.698 1.00 94.12 87 GLY A N 1
ATOM 687 C CA . GLY A 1 87 ? 12.125 4.497 -1.643 1.00 94.12 87 GLY A CA 1
ATOM 688 C C . GLY A 1 87 ? 11.398 3.897 -2.850 1.00 94.12 87 GLY A C 1
ATOM 689 O O . GLY A 1 87 ? 11.862 2.918 -3.440 1.00 94.12 87 GLY A O 1
ATOM 690 N N . PHE A 1 88 ? 10.297 4.514 -3.280 1.00 93.81 88 PHE A N 1
ATOM 691 C CA . PHE A 1 88 ? 9.562 4.104 -4.475 1.00 93.81 88 PHE A CA 1
ATOM 692 C C . PHE A 1 88 ? 10.381 4.305 -5.763 1.00 93.81 88 PHE A C 1
ATOM 694 O O . PHE A 1 88 ? 10.411 3.422 -6.625 1.00 93.81 88 PHE A O 1
ATOM 701 N N . ALA A 1 89 ? 11.123 5.411 -5.875 1.00 95.62 89 ALA A N 1
ATOM 702 C CA . ALA A 1 89 ? 12.042 5.658 -6.986 1.00 95.62 89 ALA A CA 1
ATOM 703 C C . ALA A 1 89 ? 13.151 4.592 -7.060 1.00 95.62 89 ALA A C 1
ATOM 705 O O . ALA A 1 89 ? 13.468 4.094 -8.145 1.00 95.62 89 ALA A O 1
ATOM 706 N N . LEU A 1 90 ? 13.692 4.172 -5.911 1.00 96.00 90 LEU A N 1
ATOM 707 C CA . LEU A 1 90 ? 14.683 3.096 -5.838 1.00 96.00 90 LEU A CA 1
ATOM 708 C C . LEU A 1 90 ? 14.113 1.750 -6.314 1.00 96.00 90 LEU A C 1
ATOM 710 O O . LEU A 1 90 ? 14.793 0.999 -7.021 1.00 96.00 90 LEU A O 1
ATOM 714 N N . VAL A 1 91 ? 12.857 1.443 -5.970 1.00 94.19 91 VAL A N 1
ATOM 715 C CA . VAL A 1 91 ? 12.170 0.237 -6.457 1.00 94.19 91 VAL A CA 1
ATOM 716 C C . VAL A 1 91 ? 12.038 0.262 -7.981 1.00 94.19 91 VAL A C 1
ATOM 718 O O . VAL A 1 91 ? 12.363 -0.738 -8.627 1.00 94.19 91 VAL A O 1
ATOM 721 N N . TRP A 1 92 ? 11.640 1.393 -8.571 1.00 96.25 92 TRP A N 1
ATOM 722 C CA . TRP A 1 92 ? 11.580 1.544 -10.028 1.00 96.25 92 TRP A CA 1
ATOM 723 C C . TRP A 1 92 ? 12.940 1.366 -10.699 1.00 96.25 92 TRP A C 1
ATOM 725 O O . TRP A 1 92 ? 13.050 0.607 -11.664 1.00 96.25 92 TRP A O 1
ATOM 735 N N . ALA A 1 93 ? 13.986 1.998 -10.162 1.00 95.88 93 ALA A N 1
ATOM 736 C CA . ALA A 1 93 ? 15.346 1.845 -10.671 1.00 95.88 93 ALA A CA 1
ATOM 737 C C . ALA A 1 93 ? 15.786 0.371 -10.659 1.00 95.88 93 ALA A C 1
ATOM 739 O O . ALA A 1 93 ? 16.346 -0.125 -11.638 1.00 95.88 93 ALA A O 1
ATOM 740 N N . LYS A 1 94 ? 15.456 -0.368 -9.590 1.00 95.12 94 LYS A N 1
ATOM 741 C CA . LYS A 1 94 ? 15.725 -1.809 -9.481 1.00 95.12 94 LYS A CA 1
ATOM 742 C C . LYS A 1 94 ? 14.956 -2.629 -10.523 1.00 95.12 94 LYS A C 1
ATOM 744 O O . LYS A 1 94 ? 15.513 -3.583 -11.066 1.00 95.12 94 LYS A O 1
ATOM 749 N N . VAL A 1 95 ? 13.693 -2.292 -10.797 1.00 94.25 95 VAL A N 1
ATOM 750 C CA . VAL A 1 95 ? 12.885 -2.955 -11.839 1.00 94.25 95 VAL A CA 1
ATOM 751 C C . VAL A 1 95 ? 13.514 -2.746 -13.214 1.00 94.25 95 VAL A C 1
ATOM 753 O O . VAL A 1 95 ? 13.780 -3.727 -13.905 1.00 94.25 95 VAL A O 1
ATOM 756 N N . VAL A 1 96 ? 13.818 -1.497 -13.574 1.00 95.31 96 VAL A N 1
ATOM 757 C CA . VAL A 1 96 ? 14.437 -1.147 -14.861 1.00 95.31 96 VAL A CA 1
ATOM 758 C C . VAL A 1 96 ? 15.782 -1.853 -15.033 1.00 9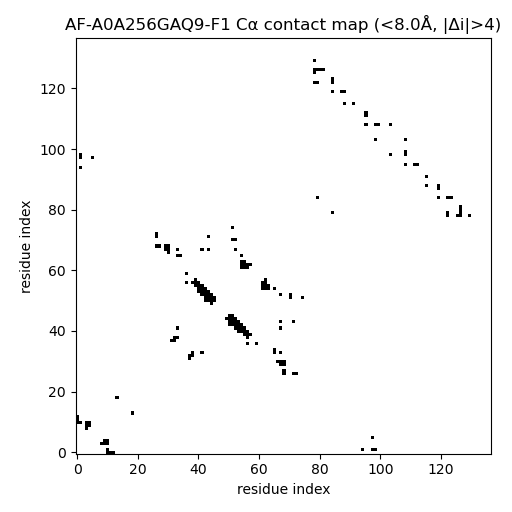5.31 96 VAL A C 1
ATOM 760 O O . VAL A 1 96 ? 15.982 -2.527 -16.040 1.00 95.31 96 VAL A O 1
ATOM 763 N N . ALA A 1 97 ? 16.660 -1.799 -14.028 1.00 94.69 97 ALA A N 1
ATOM 764 C CA . ALA A 1 97 ? 17.966 -2.455 -14.084 1.00 94.69 97 ALA A CA 1
ATOM 765 C C . ALA A 1 97 ? 17.852 -3.977 -14.289 1.00 94.69 97 ALA A C 1
ATOM 767 O O . ALA A 1 97 ? 18.615 -4.569 -15.051 1.00 94.69 97 ALA A O 1
ATOM 768 N N . ARG A 1 98 ? 16.875 -4.633 -13.644 1.00 93.06 98 ARG A N 1
ATOM 769 C CA . ARG A 1 98 ? 16.630 -6.073 -13.839 1.00 93.06 98 ARG A CA 1
ATOM 770 C C . ARG A 1 98 ? 16.074 -6.386 -15.227 1.00 93.06 98 ARG A C 1
ATOM 772 O O . ARG A 1 98 ? 16.480 -7.384 -15.818 1.00 93.06 98 ARG A O 1
ATOM 779 N N . MET A 1 99 ? 15.197 -5.535 -15.759 1.00 94.12 99 MET A N 1
ATOM 780 C CA . MET A 1 99 ? 14.692 -5.670 -17.127 1.00 94.12 99 MET A CA 1
ATOM 781 C C . MET A 1 99 ? 15.807 -5.509 -18.168 1.00 94.12 99 MET A C 1
ATOM 783 O O . MET A 1 99 ? 15.864 -6.282 -19.123 1.00 94.12 99 MET A O 1
ATOM 787 N N . GLU A 1 100 ? 16.713 -4.551 -17.968 1.00 93.94 100 GLU A N 1
ATOM 788 C CA . GLU A 1 100 ? 17.893 -4.353 -18.816 1.00 93.94 100 GLU A CA 1
ATOM 789 C C . GLU A 1 100 ? 18.835 -5.565 -18.742 1.00 93.94 100 GLU A C 1
ATOM 791 O O . GLU A 1 100 ? 19.238 -6.097 -19.777 1.00 93.94 100 GLU A O 1
ATOM 796 N N . ALA A 1 101 ? 19.101 -6.082 -17.536 1.00 92.56 101 ALA A N 1
ATOM 797 C CA . ALA A 1 101 ? 19.963 -7.247 -17.328 1.00 92.56 101 ALA A CA 1
ATOM 798 C C . ALA A 1 101 ? 19.450 -8.526 -18.013 1.00 92.56 101 ALA A C 1
ATOM 800 O O . ALA A 1 101 ? 20.250 -9.339 -18.470 1.00 92.56 101 ALA A O 1
ATOM 801 N N . ARG A 1 102 ? 18.126 -8.706 -18.118 1.00 91.38 102 ARG A N 1
ATOM 802 C CA . ARG A 1 102 ? 17.516 -9.826 -18.861 1.00 91.38 102 ARG A CA 1
ATOM 803 C C . ARG A 1 102 ? 17.254 -9.525 -20.340 1.00 91.38 102 ARG A C 1
ATOM 805 O O . ARG A 1 102 ? 16.560 -10.303 -20.991 1.00 91.38 102 ARG A O 1
ATOM 812 N N . SER A 1 103 ? 17.745 -8.391 -20.847 1.00 92.75 103 SER A N 1
ATOM 813 C CA . SER A 1 103 ? 17.540 -7.937 -22.228 1.00 92.75 103 SER A CA 1
ATOM 814 C C . SER A 1 103 ? 16.061 -7.904 -22.635 1.00 92.75 103 SER A C 1
ATOM 816 O O . SER A 1 103 ? 15.670 -8.427 -23.679 1.00 92.75 103 SER A O 1
ATOM 818 N N . ALA A 1 104 ? 15.214 -7.313 -21.785 1.00 91.75 104 ALA A N 1
ATOM 819 C CA . ALA A 1 104 ? 13.805 -7.104 -22.101 1.00 91.75 104 ALA A CA 1
ATOM 820 C C . ALA A 1 104 ? 13.631 -6.283 -23.401 1.00 91.75 104 ALA A C 1
ATOM 822 O O . ALA A 1 104 ? 14.493 -5.462 -23.723 1.00 91.75 104 ALA A O 1
ATOM 823 N N . PRO A 1 105 ? 12.517 -6.456 -24.141 1.00 95.06 105 PRO A N 1
ATOM 824 C CA . PRO A 1 105 ? 12.248 -5.668 -25.343 1.00 95.06 105 PRO A CA 1
ATOM 825 C C . PRO A 1 105 ? 12.313 -4.161 -25.071 1.00 95.06 105 PRO A C 1
ATOM 827 O O . PRO A 1 105 ? 11.762 -3.690 -24.075 1.00 95.06 105 PRO A O 1
ATOM 830 N N . ALA A 1 106 ? 12.941 -3.408 -25.980 1.00 93.56 106 ALA A N 1
ATOM 831 C CA . ALA A 1 106 ? 13.134 -1.963 -25.830 1.00 93.56 106 ALA A CA 1
ATOM 832 C C . ALA A 1 106 ? 11.808 -1.210 -25.639 1.00 93.56 106 ALA A C 1
ATOM 834 O O . ALA A 1 106 ? 11.705 -0.368 -24.757 1.00 93.56 106 ALA A O 1
ATOM 835 N N . THR A 1 107 ? 10.763 -1.594 -26.378 1.00 95.44 107 THR A N 1
ATOM 836 C CA . THR A 1 107 ? 9.424 -0.999 -26.249 1.00 95.44 107 THR A CA 1
ATOM 837 C C . THR A 1 107 ? 8.853 -1.155 -24.840 1.00 95.44 107 THR A C 1
ATOM 839 O O . THR A 1 107 ? 8.346 -0.198 -24.269 1.00 95.44 107 THR A O 1
ATOM 842 N N . LEU A 1 108 ? 9.002 -2.339 -24.237 1.00 93.00 108 LEU A N 1
ATOM 843 C CA . LEU A 1 108 ? 8.531 -2.607 -22.879 1.00 93.00 108 LEU A CA 1
ATOM 844 C C . LEU A 1 108 ? 9.360 -1.844 -21.833 1.00 93.00 108 LEU A C 1
ATOM 846 O O . LEU A 1 108 ? 8.822 -1.380 -20.831 1.00 93.00 108 LEU A O 1
ATOM 850 N N .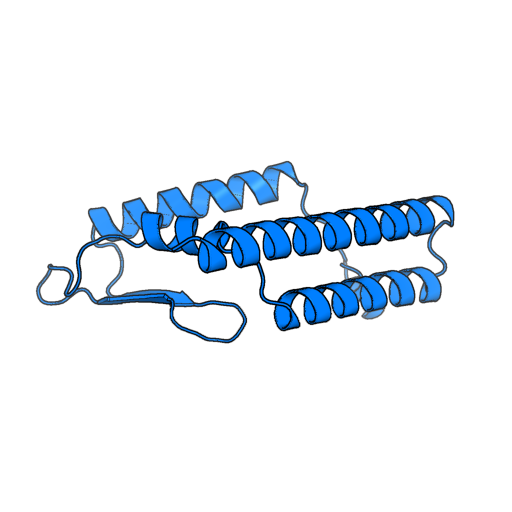 LEU A 1 109 ? 10.672 -1.715 -22.049 1.00 93.88 109 LEU A N 1
ATOM 851 C CA . LEU A 1 109 ? 11.537 -0.891 -21.203 1.00 93.88 109 LEU A CA 1
ATOM 852 C C . LEU A 1 109 ? 11.127 0.584 -21.247 1.00 93.88 109 LEU A C 1
ATOM 854 O O . LEU A 1 109 ? 11.073 1.224 -20.198 1.00 93.88 109 LEU A O 1
ATOM 858 N N . ASP A 1 110 ? 10.818 1.109 -22.430 1.00 95.81 110 ASP A N 1
ATOM 859 C CA . ASP A 1 110 ? 10.389 2.496 -22.609 1.00 95.81 110 ASP A CA 1
ATOM 860 C C . ASP A 1 110 ? 9.030 2.759 -21.951 1.00 95.81 110 ASP A C 1
ATOM 862 O O . ASP A 1 110 ? 8.877 3.765 -21.255 1.00 95.81 110 ASP A O 1
ATOM 866 N N . GLU A 1 111 ? 8.078 1.830 -22.086 1.00 95.38 111 GLU A N 1
ATOM 867 C CA . GLU A 1 111 ? 6.782 1.871 -21.395 1.00 95.38 111 GLU A CA 1
ATOM 868 C C . GLU A 1 111 ? 6.953 1.887 -19.870 1.00 95.38 111 GLU A C 1
ATOM 870 O O . GLU A 1 111 ? 6.383 2.737 -19.186 1.00 95.38 111 GLU A O 1
ATOM 875 N N . VAL A 1 112 ? 7.789 0.999 -19.322 1.00 94.38 112 VAL A N 1
ATOM 876 C CA . VAL A 1 112 ? 8.049 0.941 -17.874 1.00 94.38 112 VAL A CA 1
ATOM 877 C C . VAL A 1 112 ? 8.760 2.203 -17.378 1.00 94.38 112 VAL A C 1
ATOM 879 O O . VAL A 1 112 ? 8.419 2.727 -16.317 1.00 94.38 112 VAL A O 1
ATOM 882 N N . LYS A 1 113 ? 9.715 2.739 -18.147 1.00 95.25 113 LYS A N 1
ATOM 883 C CA . LYS A 1 113 ? 10.382 4.012 -17.830 1.00 95.25 113 LYS A CA 1
ATOM 884 C C . LYS A 1 113 ? 9.403 5.186 -17.873 1.00 95.25 113 LYS A C 1
ATOM 886 O O . LYS A 1 113 ? 9.528 6.092 -17.053 1.00 95.25 113 LYS A O 1
ATOM 891 N N . ALA A 1 114 ? 8.454 5.193 -18.809 1.00 97.06 114 ALA A N 1
ATOM 892 C CA . ALA A 1 114 ? 7.402 6.203 -18.866 1.00 97.06 114 ALA A CA 1
ATOM 893 C C . ALA A 1 114 ? 6.478 6.120 -17.648 1.00 97.06 114 ALA A C 1
ATOM 895 O O . ALA A 1 114 ? 6.349 7.114 -16.938 1.00 97.06 114 ALA A O 1
ATOM 896 N N . GLN A 1 115 ? 5.967 4.927 -17.329 1.00 95.50 115 GLN A N 1
ATOM 897 C CA . GLN A 1 115 ? 5.126 4.710 -16.150 1.00 95.50 115 GLN A CA 1
ATOM 898 C C . GLN A 1 115 ? 5.828 5.143 -14.857 1.00 95.50 115 GLN A C 1
ATOM 900 O O . GLN A 1 115 ? 5.235 5.818 -14.024 1.00 95.50 115 GLN A O 1
ATOM 905 N N . SER A 1 116 ? 7.112 4.805 -14.708 1.00 96.44 116 SER A N 1
ATOM 906 C CA . SER A 1 116 ? 7.907 5.209 -13.547 1.00 96.44 116 SER A CA 1
ATOM 907 C C . SER A 1 116 ? 7.959 6.731 -13.371 1.00 96.44 116 SER A C 1
ATOM 909 O O . SER A 1 116 ? 7.806 7.224 -12.252 1.00 96.44 116 SER A O 1
ATOM 911 N N . ARG A 1 117 ? 8.144 7.488 -14.463 1.00 97.06 117 ARG A N 1
ATOM 912 C CA . ARG A 1 117 ? 8.143 8.959 -14.416 1.00 97.06 117 ARG A CA 1
ATOM 913 C C . ARG A 1 117 ? 6.772 9.509 -14.044 1.00 97.06 117 ARG A C 1
ATOM 915 O O . ARG A 1 117 ? 6.707 10.414 -13.216 1.00 97.06 117 ARG A O 1
ATOM 922 N N . ASP A 1 118 ? 5.715 8.966 -14.638 1.00 97.56 118 ASP A N 1
ATOM 923 C CA . ASP A 1 118 ? 4.345 9.426 -14.412 1.00 97.56 118 ASP A CA 1
ATOM 924 C C . ASP A 1 118 ? 3.914 9.192 -12.958 1.00 97.56 118 ASP A C 1
ATOM 926 O O . ASP A 1 118 ? 3.382 10.100 -12.318 1.00 97.56 118 ASP A O 1
ATOM 930 N N . ASP A 1 119 ? 4.235 8.024 -12.395 1.00 95.62 119 ASP A N 1
ATOM 931 C CA . ASP A 1 119 ? 3.948 7.703 -10.995 1.00 95.62 119 ASP A CA 1
ATOM 932 C C . ASP A 1 119 ? 4.692 8.641 -10.036 1.00 95.62 119 ASP A C 1
ATOM 934 O O . ASP A 1 119 ? 4.094 9.207 -9.120 1.00 95.62 119 ASP A O 1
ATOM 938 N N . LEU A 1 120 ? 5.997 8.848 -10.247 1.00 96.31 120 LEU A N 1
ATOM 939 C CA . LEU A 1 120 ? 6.793 9.743 -9.401 1.00 96.31 120 LEU A CA 1
ATOM 940 C C . LEU A 1 120 ? 6.307 11.193 -9.496 1.00 96.31 120 LEU A C 1
ATOM 942 O O . LEU A 1 120 ? 6.207 11.875 -8.475 1.00 96.31 120 LEU A O 1
ATOM 946 N N . ALA A 1 121 ? 5.960 11.659 -10.698 1.00 96.69 121 ALA A N 1
ATOM 947 C CA . ALA A 1 121 ? 5.384 12.984 -10.893 1.00 96.69 121 ALA A CA 1
ATOM 948 C C . ALA A 1 121 ? 4.046 13.131 -10.154 1.00 96.69 121 ALA A C 1
ATOM 950 O O . ALA A 1 121 ? 3.818 14.155 -9.506 1.00 96.69 121 ALA A O 1
ATOM 951 N N . TRP A 1 122 ? 3.195 12.101 -10.200 1.00 96.06 122 TRP A N 1
ATOM 952 C CA . TRP A 1 122 ? 1.931 12.072 -9.471 1.00 96.06 122 TRP A CA 1
ATOM 953 C C . TRP A 1 122 ? 2.144 12.164 -7.955 1.00 96.06 122 TRP A C 1
ATOM 955 O O . TRP A 1 122 ? 1.568 13.046 -7.317 1.00 96.06 122 TRP A O 1
ATOM 965 N N . PHE A 1 123 ? 3.027 11.339 -7.379 1.00 95.19 123 PHE A N 1
ATOM 966 C CA . PHE A 1 123 ? 3.299 11.370 -5.937 1.00 95.19 123 PHE A CA 1
ATOM 967 C C . PHE A 1 123 ? 3.894 12.705 -5.473 1.00 95.19 123 PHE A C 1
ATOM 969 O O . PHE A 1 123 ? 3.515 13.219 -4.420 1.00 95.19 123 PHE A O 1
ATOM 976 N N . LEU A 1 124 ? 4.800 13.298 -6.258 1.00 95.75 124 LEU A N 1
ATOM 977 C CA . LEU A 1 124 ? 5.387 14.605 -5.950 1.00 95.75 124 LEU A CA 1
ATOM 978 C C . LEU A 1 124 ? 4.354 15.735 -6.017 1.00 95.75 124 LEU A C 1
ATOM 980 O O . LEU A 1 124 ? 4.401 16.658 -5.201 1.00 95.75 124 LEU A O 1
ATOM 984 N N . ALA A 1 125 ? 3.430 15.681 -6.979 1.00 95.44 125 ALA A N 1
ATOM 985 C CA . ALA A 1 125 ? 2.339 16.643 -7.079 1.00 95.44 125 ALA A CA 1
ATOM 986 C C . ALA A 1 125 ? 1.375 16.519 -5.892 1.00 95.44 125 ALA A C 1
ATOM 988 O O . ALA A 1 125 ? 1.003 17.530 -5.301 1.00 95.44 125 ALA A O 1
ATOM 989 N N . GLU A 1 126 ? 1.022 15.293 -5.507 1.00 94.94 126 GLU A N 1
ATOM 990 C CA . GLU A 1 126 ? 0.125 15.046 -4.379 1.00 94.94 126 GLU A CA 1
ATOM 991 C C . GLU A 1 126 ? 0.746 15.473 -3.043 1.00 94.94 126 GLU A C 1
ATOM 993 O O . GLU A 1 126 ? 0.097 16.135 -2.236 1.00 94.94 126 GLU A O 1
ATOM 998 N N . ARG A 1 127 ? 2.041 15.197 -2.840 1.00 94.44 127 ARG A N 1
ATOM 999 C CA . ARG A 1 127 ? 2.799 15.702 -1.686 1.00 94.44 127 ARG A CA 1
ATOM 1000 C C . ARG A 1 127 ? 2.811 17.231 -1.643 1.00 94.44 127 ARG A C 1
ATOM 1002 O O . ARG A 1 127 ? 2.610 17.801 -0.580 1.00 94.44 127 ARG A O 1
ATOM 1009 N N . ARG A 1 128 ? 3.006 17.902 -2.781 1.00 93.62 128 ARG A N 1
ATOM 1010 C CA . ARG A 1 128 ? 2.993 19.371 -2.835 1.00 93.62 128 ARG A CA 1
ATOM 1011 C C . ARG A 1 128 ? 1.645 19.948 -2.403 1.00 93.62 128 ARG A C 1
ATOM 1013 O O . ARG A 1 128 ? 1.634 20.866 -1.597 1.00 93.62 128 ARG A O 1
ATOM 1020 N N . ARG A 1 129 ? 0.537 19.389 -2.900 1.00 93.19 129 ARG A N 1
ATOM 1021 C CA . ARG A 1 129 ? -0.816 19.807 -2.493 1.00 93.19 129 ARG A CA 1
ATOM 1022 C C . ARG A 1 129 ? -1.023 19.648 -0.991 1.00 93.19 129 ARG A C 1
ATOM 1024 O O . ARG A 1 129 ? -1.542 20.545 -0.348 1.00 93.19 129 ARG A O 1
ATOM 1031 N N . ALA A 1 130 ? -0.562 18.532 -0.432 1.00 91.75 130 ALA A N 1
ATOM 1032 C CA . ALA A 1 130 ? -0.650 18.285 1.001 1.00 91.75 130 ALA A CA 1
ATOM 1033 C C . ALA A 1 130 ? 0.168 19.293 1.827 1.00 91.75 130 ALA A C 1
ATOM 1035 O O . ALA A 1 130 ? -0.326 19.808 2.824 1.00 91.75 130 ALA A O 1
ATOM 1036 N N . ASP A 1 131 ? 1.396 19.599 1.391 1.00 91.12 131 ASP A N 1
ATOM 1037 C CA . ASP A 1 131 ? 2.259 20.589 2.047 1.00 91.12 131 ASP A CA 1
ATOM 1038 C C . ASP A 1 131 ? 1.625 22.007 1.989 1.00 91.12 131 ASP A C 1
ATOM 1040 O O . ASP A 1 131 ? 1.750 22.781 2.938 1.00 91.12 131 ASP A O 1
ATOM 1044 N N . GLU A 1 132 ? 0.923 22.350 0.899 1.00 92.06 132 GLU A N 1
ATOM 1045 C CA . GLU A 1 132 ? 0.171 23.611 0.744 1.00 92.06 132 GLU A CA 1
ATOM 1046 C C . GLU A 1 132 ? -1.065 23.670 1.661 1.00 92.06 132 GLU A C 1
ATOM 1048 O O . GLU A 1 132 ? -1.273 24.674 2.346 1.00 92.06 132 GLU A O 1
ATOM 1053 N N . ASP A 1 133 ? -1.848 22.589 1.722 1.00 89.19 133 ASP A N 1
ATOM 1054 C CA . ASP A 1 133 ? -3.025 22.478 2.593 1.00 89.19 133 ASP A CA 1
ATOM 1055 C C . ASP A 1 133 ? -2.656 22.592 4.081 1.00 89.19 133 ASP A C 1
ATOM 1057 O O . ASP A 1 133 ? -3.400 23.185 4.865 1.00 89.19 133 ASP A O 1
ATOM 1061 N N . ASP A 1 134 ? -1.514 22.030 4.483 1.00 85.25 134 ASP A N 1
ATOM 1062 C CA . ASP A 1 134 ? -1.020 22.116 5.859 1.00 85.25 134 ASP A CA 1
ATOM 1063 C C . ASP A 1 134 ? -0.481 23.513 6.199 1.00 85.25 134 ASP A C 1
ATOM 1065 O O . ASP A 1 134 ? -0.617 23.951 7.338 1.00 85.25 134 ASP A O 1
ATOM 1069 N N . ALA A 1 135 ? 0.065 24.249 5.226 1.00 84.12 135 ALA A N 1
ATOM 1070 C CA . ALA A 1 135 ? 0.492 25.638 5.418 1.00 84.12 135 ALA A CA 1
ATOM 1071 C C . ALA A 1 135 ? -0.683 26.631 5.549 1.00 84.12 135 ALA A C 1
ATOM 1073 O O . ALA A 1 135 ? -0.486 27.754 6.017 1.00 84.12 135 ALA A O 1
ATOM 1074 N N . MET A 1 136 ? -1.889 26.243 5.118 1.00 77.38 136 MET A N 1
ATOM 1075 C CA . MET A 1 136 ? -3.107 27.061 5.190 1.00 77.38 136 MET A CA 1
ATOM 1076 C C . MET A 1 136 ? -3.941 26.855 6.470 1.00 77.38 136 MET A C 1
ATOM 1078 O O . MET A 1 136 ? -4.920 27.583 6.657 1.00 77.38 136 MET A O 1
ATOM 1082 N N . LYS A 1 137 ? -3.597 25.881 7.321 1.00 68.94 137 LYS A N 1
ATOM 1083 C CA . LYS A 1 137 ? -4.277 25.589 8.600 1.00 68.94 137 LYS A CA 1
ATOM 1084 C C . LYS A 1 137 ? -3.593 26.273 9.779 1.00 68.94 137 LYS A C 1
ATOM 1086 O O . LYS A 1 137 ? -4.338 26.678 10.698 1.00 68.94 137 LYS A O 1
#

Solvent-accessible surface area (backbone atoms only — not comparable to full-atom values): 8012 Å² total; per-residue (Å²): 81,69,66,37,46,72,70,75,42,94,54,66,80,80,55,66,72,58,53,54,50,48,62,55,50,49,42,55,47,44,44,48,34,58,77,67,61,72,55,61,62,49,76,43,63,48,97,88,67,51,71,80,39,79,40,42,50,52,96,92,39,62,78,50,83,88,46,65,36,59,50,51,52,52,61,71,68,50,66,64,51,72,68,54,49,52,53,49,51,51,51,47,52,53,51,52,54,50,40,57,74,70,64,53,57,67,70,60,52,51,52,51,55,49,51,50,52,54,52,52,52,49,51,53,52,49,31,50,52,51,58,51,57,62,75,73,110

Organism: NCBI:txid94627

InterPro domains:
  IPR027417 P-loop containing nucleoside triphosphate hydrolase [G3DSA:3.40.50.300] (1-121)

Sequence (137 aa):
FEELHHAGAAARIPPRAVHDAAVTGLAESLERIERRKLADRLLIQRTDGEAVYDNVLSNGQWLAAARARQVLEETRRRPLSREEIDGFALVWAKVVARMEARSAPATLLDEVKAQSRDDLAWFLAERRRADEDDAMK